Protein AF-C6FX49-F1 (afdb_monomer)

Solvent-accessible surface area (backbone atoms only — not comparable to full-atom values): 5029 Å² total; per-residue (Å²): 136,84,83,79,83,81,75,82,83,66,97,80,62,65,72,61,48,48,53,51,51,22,64,74,65,75,41,90,59,43,78,48,75,52,53,74,65,55,44,49,51,53,52,52,51,50,48,69,76,38,75,90,60,90,72,73,54,90,88,76,43,60,49,22,56,52,46,45,48,52,53,51,52,58,56,61,71,72,107

Nearest PDB structures (foldseek):
  1faf-assembly1_A  TM=3.493E-01  e=4.733E+00  Alphapolyomavirus muris

pLDDT: mean 81.31, std 17.52, range [42.69, 97.19]

Structure (mmCIF, N/CA/C/O backbone):
data_AF-C6FX49-F1
#
_entry.id   AF-C6FX49-F1
#
loop_
_atom_site.group_PDB
_atom_site.id
_atom_site.type_symbol
_atom_site.label_atom_id
_atom_site.label_alt_id
_atom_site.label_comp_id
_atom_site.label_asym_id
_atom_site.label_entity_id
_atom_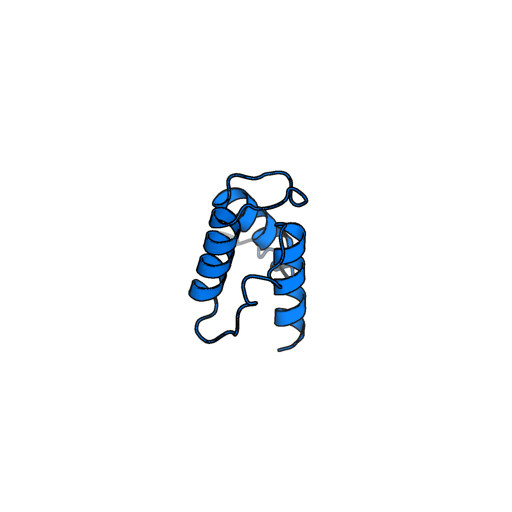site.label_seq_id
_atom_site.pdbx_PDB_ins_code
_atom_site.Cartn_x
_atom_site.Cartn_y
_atom_site.Cartn_z
_atom_site.occupancy
_atom_site.B_iso_or_equiv
_atom_site.auth_seq_id
_atom_site.auth_comp_id
_atom_site.auth_asym_id
_atom_site.auth_atom_id
_atom_site.pdbx_PDB_model_num
ATOM 1 N N . MET A 1 1 ? -13.055 7.384 42.118 1.00 42.84 1 MET A N 1
ATOM 2 C CA . MET A 1 1 ? -11.732 6.868 41.707 1.00 42.84 1 MET A CA 1
ATOM 3 C C . MET A 1 1 ? -11.963 5.796 40.657 1.00 42.84 1 MET A C 1
ATOM 5 O O . MET A 1 1 ? -12.583 4.784 40.950 1.00 42.84 1 MET A O 1
ATOM 9 N N . THR A 1 2 ? -11.611 6.103 39.413 1.00 43.03 2 THR A N 1
ATOM 10 C CA . THR A 1 2 ? -11.985 5.362 38.201 1.00 43.03 2 THR A CA 1
ATOM 11 C C . THR A 1 2 ? -11.155 4.085 38.071 1.00 43.03 2 THR A C 1
ATOM 13 O O . THR A 1 2 ? -9.930 4.151 38.036 1.00 43.03 2 THR A O 1
ATOM 16 N N . SER A 1 3 ? -11.809 2.924 38.008 1.00 43.56 3 SER A N 1
ATOM 17 C CA . SER A 1 3 ? -11.154 1.648 37.695 1.00 43.56 3 SER A CA 1
ATOM 18 C C . SER A 1 3 ? -10.893 1.580 36.192 1.00 43.56 3 SER A C 1
ATOM 20 O O . SER A 1 3 ? -11.838 1.488 35.408 1.00 43.56 3 SER A O 1
ATOM 22 N N . GLN A 1 4 ? -9.628 1.657 35.782 1.00 42.69 4 GLN A N 1
ATOM 23 C CA . GLN A 1 4 ? -9.244 1.443 34.390 1.00 42.69 4 GLN A CA 1
ATOM 24 C C . GLN A 1 4 ? -9.139 -0.061 34.127 1.00 42.69 4 GLN A C 1
ATOM 26 O O . GLN A 1 4 ? -8.336 -0.756 34.747 1.00 42.69 4 GLN A O 1
ATOM 31 N N . ARG A 1 5 ? -9.984 -0.561 33.219 1.00 50.84 5 ARG A N 1
ATOM 32 C CA . ARG A 1 5 ? -9.835 -1.884 32.609 1.00 50.84 5 ARG A CA 1
ATOM 33 C C . ARG A 1 5 ? -8.620 -1.835 31.690 1.00 50.84 5 ARG A C 1
ATOM 35 O O . ARG A 1 5 ? -8.667 -1.187 30.651 1.00 50.84 5 ARG A O 1
ATOM 42 N N . THR A 1 6 ? -7.550 -2.513 32.074 1.00 53.59 6 THR A N 1
ATOM 43 C CA . THR A 1 6 ? -6.415 -2.783 31.194 1.00 53.59 6 THR A CA 1
ATOM 44 C C . THR A 1 6 ? -6.852 -3.845 30.187 1.00 53.59 6 THR A C 1
ATOM 46 O O . THR A 1 6 ? -7.016 -5.009 30.550 1.00 53.59 6 THR A O 1
ATOM 49 N N . THR A 1 7 ? -7.118 -3.456 28.942 1.00 57.62 7 THR A N 1
ATOM 50 C CA . THR A 1 7 ? -7.289 -4.413 27.843 1.00 57.62 7 THR A CA 1
ATOM 51 C C . THR A 1 7 ? -5.928 -5.007 27.457 1.00 57.62 7 THR A C 1
ATOM 53 O O . THR A 1 7 ? -4.916 -4.303 27.530 1.00 57.62 7 THR A O 1
ATOM 56 N N . PRO A 1 8 ? -5.862 -6.294 27.070 1.00 49.16 8 PRO A N 1
ATOM 57 C CA . PRO A 1 8 ? -4.627 -6.890 26.585 1.00 49.16 8 PRO A CA 1
ATOM 58 C C . PRO A 1 8 ? -4.285 -6.289 25.220 1.00 49.16 8 PRO A C 1
ATOM 60 O O . PRO A 1 8 ? -5.127 -6.260 24.327 1.00 49.16 8 PRO A O 1
ATOM 63 N N . ARG A 1 9 ? -3.048 -5.808 25.077 1.00 46.28 9 ARG A N 1
ATOM 64 C CA . ARG A 1 9 ? -2.440 -5.432 23.798 1.00 46.28 9 ARG A CA 1
ATOM 65 C C . ARG A 1 9 ? -2.207 -6.718 23.003 1.00 46.28 9 ARG A C 1
ATOM 67 O O . ARG A 1 9 ? -1.312 -7.493 23.346 1.00 46.28 9 ARG A O 1
ATOM 74 N N . THR A 1 10 ? -3.038 -6.957 21.998 1.00 51.94 10 THR A N 1
ATOM 75 C CA . THR A 1 10 ? -2.772 -7.943 20.944 1.00 51.94 10 THR A CA 1
ATOM 76 C C . THR A 1 10 ? -1.593 -7.403 20.109 1.00 51.94 10 THR A C 1
ATOM 78 O O . THR A 1 10 ? -1.316 -6.204 20.178 1.00 51.94 10 THR A O 1
ATOM 81 N N . PRO A 1 11 ? -0.798 -8.219 19.393 1.00 50.47 11 PRO A N 1
ATOM 82 C CA . PRO A 1 11 ? 0.227 -7.699 18.487 1.00 50.47 11 PRO A CA 1
ATOM 83 C C . PRO A 1 11 ? -0.473 -7.049 17.279 1.00 50.47 11 PRO A C 1
ATO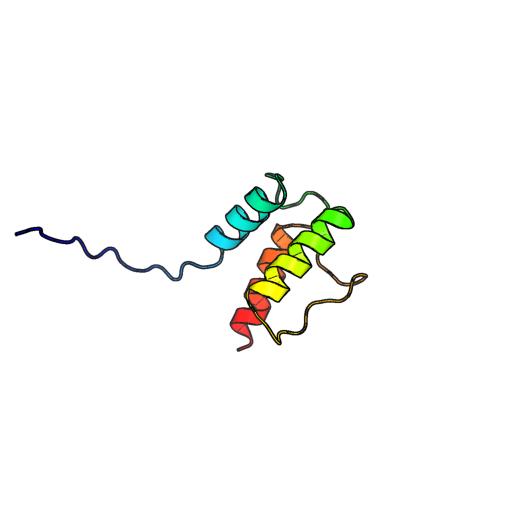M 85 O O . PRO A 1 11 ? -0.654 -7.667 16.234 1.00 50.47 11 PRO A O 1
ATOM 88 N N . ASP A 1 12 ? -0.964 -5.831 17.488 1.00 48.91 12 ASP A N 1
ATOM 89 C CA . ASP A 1 12 ? -1.768 -5.039 16.562 1.00 48.91 12 ASP A CA 1
ATOM 90 C C . ASP A 1 12 ? -0.831 -4.371 15.544 1.00 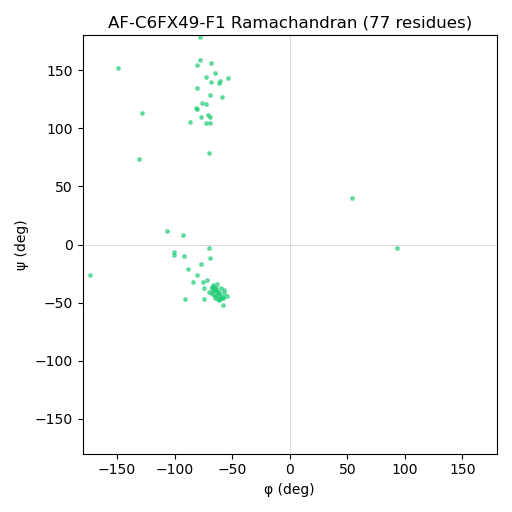48.91 12 ASP A C 1
ATOM 92 O O . ASP A 1 12 ? 0.051 -3.595 15.914 1.00 48.91 12 ASP A O 1
ATOM 96 N N . GLY A 1 13 ? -0.958 -4.712 14.263 1.00 53.62 13 GLY A N 1
ATOM 97 C CA . GLY A 1 13 ? -0.133 -4.088 13.221 1.00 53.62 13 GLY A CA 1
ATOM 98 C C . GLY A 1 13 ? -0.505 -4.459 11.788 1.00 53.62 13 GLY A C 1
ATOM 99 O O . GLY A 1 13 ? -0.283 -3.667 10.880 1.00 53.62 13 GLY A O 1
ATOM 100 N N . VAL A 1 14 ? -1.109 -5.632 11.568 1.00 54.59 14 VAL A N 1
ATOM 101 C CA . VAL A 1 14 ? -1.510 -6.099 10.226 1.00 54.59 14 VAL A CA 1
ATOM 102 C C . VAL A 1 14 ? -2.943 -5.693 9.829 1.00 54.59 14 VAL A C 1
ATOM 104 O O . VAL A 1 14 ? -3.098 -5.188 8.717 1.00 54.59 14 VAL A O 1
ATOM 107 N N . PRO A 1 15 ? -3.989 -5.850 10.674 1.00 61.94 15 PRO A N 1
ATOM 108 C CA . PRO A 1 15 ? -5.337 -5.407 10.302 1.00 61.94 15 PRO A CA 1
ATOM 109 C C . PRO A 1 15 ? -5.447 -3.877 10.197 1.00 61.94 15 PRO A C 1
ATOM 111 O O . PRO A 1 15 ? -6.067 -3.388 9.257 1.00 61.94 15 PRO A O 1
ATOM 114 N N . ASP A 1 16 ? -4.756 -3.129 11.066 1.00 83.38 16 ASP A N 1
ATOM 115 C CA . ASP A 1 16 ? -4.756 -1.658 11.035 1.00 83.38 16 ASP A CA 1
ATOM 116 C C . ASP A 1 16 ? -4.148 -1.099 9.741 1.00 83.38 16 ASP A C 1
ATOM 118 O O . ASP A 1 16 ? -4.679 -0.161 9.152 1.00 83.38 16 ASP A O 1
ATOM 122 N N . LEU A 1 17 ? -3.056 -1.696 9.248 1.00 89.19 17 LEU A N 1
ATOM 123 C CA . LEU A 1 17 ? -2.384 -1.211 8.042 1.00 89.19 17 LEU A CA 1
ATOM 124 C C . LEU A 1 17 ? -3.247 -1.392 6.788 1.00 89.19 17 LEU A C 1
ATOM 126 O O . LEU A 1 17 ? -3.225 -0.543 5.897 1.00 89.19 17 LEU A O 1
ATOM 130 N N . GLN A 1 18 ? -3.993 -2.496 6.698 1.00 93.31 18 GLN A N 1
ATOM 131 C CA . GLN A 1 18 ? -4.893 -2.714 5.570 1.00 93.31 18 GLN A CA 1
ATOM 132 C C . GLN A 1 18 ? -6.013 -1.670 5.555 1.00 93.31 18 GLN A C 1
ATOM 134 O O . GLN A 1 18 ? -6.275 -1.091 4.502 1.00 93.31 18 GLN A O 1
ATOM 139 N N . GLU A 1 19 ? -6.643 -1.414 6.704 1.00 92.31 19 GLU A N 1
ATOM 140 C CA . GLU A 1 19 ? -7.699 -0.402 6.835 1.00 92.31 19 GLU A CA 1
ATOM 141 C C . GLU A 1 19 ? -7.171 1.014 6.565 1.00 92.31 19 GLU A C 1
ATOM 143 O O . GLU A 1 19 ? -7.827 1.800 5.881 1.00 92.31 19 GLU A O 1
ATOM 148 N N . GLU A 1 20 ? -5.959 1.334 7.024 1.00 93.31 20 GLU A N 1
ATOM 149 C CA . GLU A 1 20 ? -5.329 2.633 6.782 1.00 93.31 20 GLU A CA 1
ATOM 150 C C . GLU A 1 20 ? -5.033 2.860 5.293 1.00 93.31 20 GLU A C 1
ATOM 152 O O . GLU A 1 20 ? -5.342 3.925 4.753 1.00 93.31 20 GLU A O 1
ATOM 157 N N . LEU A 1 21 ? -4.493 1.852 4.598 1.00 94.69 21 LEU A N 1
ATO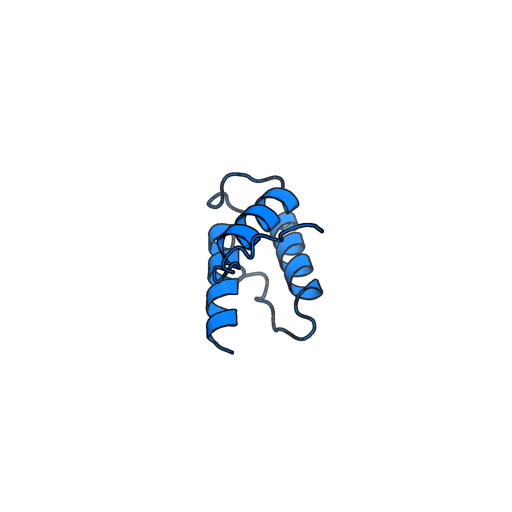M 158 C CA . LEU A 1 21 ? -4.259 1.931 3.155 1.00 94.69 21 LEU A CA 1
ATOM 159 C C . LEU A 1 21 ? -5.572 1.986 2.361 1.00 94.69 21 LEU A C 1
ATOM 161 O O . LEU A 1 21 ? -5.664 2.773 1.420 1.00 94.69 21 LEU A O 1
ATOM 165 N N . ALA A 1 22 ? -6.586 1.208 2.748 1.00 94.94 22 ALA A N 1
ATOM 166 C CA . ALA A 1 22 ? -7.913 1.255 2.133 1.00 94.94 22 ALA A CA 1
ATOM 167 C C . ALA A 1 22 ? -8.545 2.649 2.270 1.00 94.94 22 ALA A C 1
ATOM 169 O O . ALA A 1 22 ? -9.005 3.230 1.286 1.00 94.94 22 ALA A O 1
ATOM 170 N N . GLY A 1 23 ? -8.474 3.244 3.465 1.00 94.56 23 GLY A N 1
ATOM 171 C CA . GLY A 1 23 ? -8.962 4.599 3.719 1.00 94.56 23 GLY A CA 1
ATOM 172 C C . GLY A 1 23 ? -8.180 5.679 2.966 1.00 94.56 23 GLY A C 1
ATOM 173 O O . GLY A 1 23 ? -8.775 6.627 2.452 1.00 94.56 23 GLY A O 1
ATOM 174 N N . LEU A 1 24 ? -6.856 5.532 2.858 1.00 94.75 24 LEU A N 1
ATOM 175 C CA . LEU A 1 24 ? -5.996 6.463 2.121 1.00 94.75 24 LEU A CA 1
ATOM 176 C C . LEU A 1 24 ? -6.281 6.448 0.614 1.00 94.75 24 LEU A C 1
ATOM 178 O O . LEU A 1 24 ? -6.231 7.497 -0.030 1.00 94.75 24 LEU A O 1
ATOM 182 N N . LEU A 1 25 ? -6.556 5.268 0.061 1.00 95.50 25 LEU A N 1
ATOM 183 C CA . LEU A 1 25 ? -6.783 5.063 -1.369 1.00 95.50 25 LEU A CA 1
ATOM 184 C C . LEU A 1 25 ? -8.256 5.163 -1.772 1.00 95.50 25 LEU A C 1
ATOM 186 O O . LEU A 1 25 ? -8.542 5.213 -2.963 1.00 95.50 25 LEU A O 1
ATOM 190 N N . GLN A 1 26 ? -9.173 5.222 -0.799 1.00 93.69 26 GLN A N 1
ATOM 191 C CA . GLN A 1 26 ? -10.616 5.090 -1.027 1.00 93.69 26 GLN A CA 1
ATOM 192 C C . GLN A 1 26 ? -10.954 3.804 -1.798 1.00 93.69 26 GLN A C 1
ATOM 194 O O . GLN A 1 26 ? -11.796 3.804 -2.694 1.00 93.69 26 GLN A O 1
ATOM 199 N N . GLU A 1 27 ? -10.259 2.718 -1.457 1.00 94.19 27 GLU A N 1
ATOM 200 C CA . GLU A 1 27 ? -10.370 1.420 -2.114 1.00 94.19 27 GLU A CA 1
ATOM 201 C C . GLU A 1 27 ? -10.607 0.325 -1.072 1.00 94.19 27 GLU A C 1
ATOM 203 O O . GLU A 1 27 ? -9.726 0.020 -0.269 1.00 94.19 27 GLU A O 1
ATOM 208 N N . ASP A 1 28 ? -11.798 -0.269 -1.113 1.00 91.81 28 ASP A N 1
ATOM 209 C CA . ASP A 1 28 ? -12.236 -1.302 -0.172 1.00 91.81 28 ASP A CA 1
ATOM 210 C C . ASP A 1 28 ? -11.856 -2.724 -0.622 1.00 91.81 28 ASP A C 1
ATOM 212 O O . ASP A 1 28 ? -11.814 -3.634 0.209 1.00 91.81 28 ASP A O 1
ATOM 216 N N . ASP A 1 29 ? -11.587 -2.952 -1.917 1.00 94.62 29 ASP A N 1
ATOM 217 C CA . ASP A 1 29 ? -11.115 -4.239 -2.431 1.00 94.62 29 ASP A CA 1
ATOM 218 C C . ASP A 1 29 ? -9.582 -4.320 -2.335 1.00 94.62 29 ASP A C 1
ATOM 220 O O . ASP A 1 29 ? -8.858 -3.764 -3.172 1.00 94.62 29 ASP A O 1
ATOM 224 N N . PRO A 1 30 ? -9.033 -5.095 -1.381 1.00 92.94 30 PRO A N 1
ATOM 225 C CA . PRO A 1 30 ? -7.595 -5.150 -1.176 1.00 92.94 30 PRO A CA 1
ATOM 226 C C . PRO A 1 30 ? -6.843 -5.836 -2.327 1.00 92.94 30 PRO A C 1
ATOM 228 O O . PRO A 1 30 ? -5.610 -5.760 -2.371 1.00 92.94 30 PRO A O 1
ATOM 231 N N . ARG A 1 31 ? -7.555 -6.501 -3.251 1.00 96.31 31 ARG A N 1
ATOM 232 C CA . ARG A 1 31 ? -7.004 -7.211 -4.419 1.00 96.31 31 ARG A CA 1
ATOM 233 C C . ARG A 1 31 ? -7.114 -6.415 -5.711 1.00 96.31 31 ARG A C 1
ATOM 235 O O . ARG A 1 31 ? -6.525 -6.821 -6.721 1.00 96.31 31 ARG A O 1
ATOM 242 N N . ARG A 1 32 ? -7.837 -5.293 -5.700 1.00 96.56 32 ARG A N 1
ATOM 243 C CA . ARG A 1 32 ? -7.935 -4.396 -6.850 1.00 96.56 32 ARG A CA 1
ATOM 244 C C . ARG A 1 32 ? -6.547 -3.866 -7.193 1.00 96.56 32 ARG A C 1
ATOM 246 O O . ARG A 1 32 ? -5.733 -3.539 -6.327 1.00 96.56 32 ARG A O 1
ATOM 253 N N . ARG A 1 33 ? -6.260 -3.801 -8.496 1.00 96.38 33 ARG A N 1
ATOM 254 C CA . ARG A 1 33 ? -4.988 -3.262 -8.981 1.00 96.38 33 ARG A CA 1
ATOM 255 C C . ARG A 1 33 ? -4.944 -1.751 -8.815 1.00 96.38 33 ARG A C 1
ATOM 257 O O . ARG A 1 33 ? -5.752 -1.055 -9.428 1.00 96.38 33 ARG A O 1
ATOM 264 N N . LEU A 1 34 ? -3.954 -1.289 -8.067 1.00 95.38 34 LEU A N 1
ATOM 265 C CA . LEU A 1 34 ? -3.638 0.116 -7.903 1.00 95.38 34 LEU A CA 1
ATOM 266 C C . LEU A 1 34 ? -3.092 0.697 -9.207 1.00 95.38 34 LEU A C 1
ATOM 268 O O . LEU A 1 34 ? -2.306 0.056 -9.917 1.00 95.38 34 LEU A O 1
ATOM 272 N N . ASP A 1 35 ? -3.504 1.917 -9.515 1.00 94.06 35 ASP A N 1
ATOM 273 C CA . ASP A 1 35 ? -2.931 2.713 -10.584 1.00 94.06 35 ASP A CA 1
ATOM 274 C C . ASP A 1 35 ? -1.590 3.345 -10.168 1.00 94.06 35 ASP A C 1
ATOM 276 O O . ASP A 1 35 ? -1.069 3.153 -9.062 1.00 94.06 35 ASP A O 1
ATOM 280 N N . SER A 1 36 ? -0.972 4.070 -11.100 1.00 91.94 36 SER A N 1
ATOM 281 C CA . SER A 1 36 ? 0.331 4.693 -10.871 1.00 91.94 36 SER A CA 1
ATOM 282 C C . SER A 1 36 ? 0.306 5.753 -9.766 1.00 91.94 36 SER A C 1
ATOM 284 O O . SER A 1 36 ? 1.295 5.878 -9.046 1.00 91.94 36 SER A O 1
ATOM 286 N N . LEU A 1 37 ? -0.788 6.502 -9.611 1.00 93.94 37 LEU A N 1
ATOM 287 C CA . LEU A 1 37 ? -0.913 7.522 -8.573 1.00 93.94 37 LEU A CA 1
ATOM 288 C C . LEU A 1 37 ? -1.132 6.872 -7.207 1.00 93.94 37 LEU A C 1
ATOM 290 O O . LEU A 1 37 ? -0.427 7.208 -6.260 1.00 93.94 37 LEU A O 1
ATOM 294 N N . GLU A 1 38 ? -2.041 5.907 -7.118 1.00 95.31 38 GLU A N 1
ATOM 295 C CA . GLU A 1 38 ? -2.306 5.136 -5.899 1.00 95.31 38 GLU A CA 1
ATOM 296 C C . GLU A 1 38 ? -1.027 4.442 -5.405 1.00 95.31 38 GLU A C 1
ATOM 298 O O . GLU A 1 38 ? -0.684 4.509 -4.226 1.00 95.31 38 GLU A O 1
ATOM 303 N N . THR A 1 39 ? -0.232 3.878 -6.319 1.00 93.75 39 THR A N 1
ATOM 304 C CA . THR A 1 39 ? 1.076 3.287 -5.989 1.00 93.75 39 THR A CA 1
ATOM 305 C C . THR A 1 39 ? 2.049 4.326 -5.410 1.00 93.75 39 THR A C 1
ATOM 307 O O . THR A 1 39 ? 2.734 4.054 -4.422 1.00 93.75 39 THR A O 1
ATOM 310 N N . VAL A 1 40 ? 2.106 5.535 -5.980 1.00 92.50 40 VAL A N 1
ATOM 311 C CA . VAL A 1 40 ? 2.936 6.640 -5.459 1.00 92.50 40 VAL A CA 1
ATOM 312 C C . VAL A 1 40 ? 2.448 7.116 -4.090 1.00 92.50 40 VAL A C 1
ATOM 314 O O . VAL A 1 40 ? 3.272 7.440 -3.230 1.00 92.50 40 VAL A O 1
ATOM 317 N N . VAL A 1 41 ? 1.136 7.134 -3.854 1.00 94.56 41 VAL A N 1
ATOM 318 C CA . VAL A 1 41 ? 0.548 7.476 -2.552 1.00 94.56 41 VAL A CA 1
ATOM 319 C C . VAL A 1 41 ? 0.995 6.475 -1.489 1.00 94.56 41 VAL A C 1
ATOM 321 O O . VAL A 1 41 ? 1.485 6.892 -0.438 1.00 94.56 41 VAL A O 1
ATOM 324 N N . VAL A 1 42 ? 0.934 5.173 -1.782 1.00 94.25 42 VAL A N 1
ATOM 325 C CA . VAL A 1 42 ? 1.397 4.126 -0.856 1.00 94.25 42 VAL A CA 1
ATOM 326 C C . VAL A 1 42 ? 2.904 4.222 -0.592 1.00 94.25 42 VAL A C 1
ATOM 328 O O . VAL A 1 42 ? 3.343 4.162 0.557 1.00 94.25 42 VAL A O 1
ATOM 331 N N . LEU A 1 43 ? 3.715 4.444 -1.631 1.00 92.75 43 LEU A N 1
ATOM 332 C CA . LEU A 1 43 ? 5.155 4.678 -1.473 1.00 92.75 43 LEU A CA 1
ATOM 333 C C . LEU A 1 43 ? 5.438 5.888 -0.573 1.00 92.75 43 LEU A C 1
ATOM 335 O O . LEU A 1 43 ? 6.270 5.816 0.331 1.00 92.75 43 LEU A O 1
ATOM 339 N N . SER A 1 44 ? 4.723 6.990 -0.788 1.00 92.06 44 SER A N 1
ATOM 340 C CA . SER A 1 44 ? 4.874 8.216 0.002 1.00 92.06 44 SER A CA 1
ATOM 341 C C . SER A 1 44 ? 4.456 8.011 1.455 1.00 92.06 44 SER A C 1
ATOM 343 O O . SER A 1 44 ? 5.100 8.530 2.369 1.00 92.06 44 SER A O 1
ATOM 345 N N . TYR A 1 45 ? 3.396 7.238 1.680 1.00 92.62 45 TYR A N 1
ATOM 346 C CA . TYR A 1 45 ? 2.947 6.839 3.005 1.00 92.62 45 TYR A CA 1
ATOM 347 C C . TYR A 1 45 ? 4.052 6.084 3.760 1.00 92.62 45 TYR A C 1
ATOM 349 O O . TYR A 1 45 ? 4.464 6.516 4.840 1.00 92.62 45 TYR A O 1
ATOM 357 N N . PHE A 1 46 ? 4.633 5.045 3.154 1.00 90.25 46 PHE A N 1
ATOM 358 C CA . PHE A 1 46 ? 5.713 4.287 3.791 1.00 90.25 46 PHE A CA 1
ATOM 359 C C . PHE A 1 46 ? 7.003 5.100 3.964 1.00 90.25 46 PHE A C 1
ATOM 361 O O . PHE A 1 46 ? 7.676 4.955 4.986 1.00 90.25 46 PHE A O 1
ATOM 368 N N . ALA A 1 47 ? 7.334 5.994 3.025 1.00 89.75 47 ALA A N 1
ATOM 369 C CA . ALA A 1 47 ? 8.485 6.896 3.146 1.00 89.75 47 ALA A CA 1
ATOM 370 C C . ALA A 1 47 ? 8.381 7.801 4.384 1.00 89.75 47 ALA A C 1
ATOM 372 O O . ALA A 1 47 ? 9.382 8.076 5.046 1.00 89.75 47 ALA A O 1
ATOM 373 N N . ARG A 1 48 ? 7.163 8.262 4.700 1.00 88.31 48 ARG A N 1
ATOM 374 C CA . ARG A 1 48 ? 6.889 9.114 5.864 1.00 88.31 48 ARG A CA 1
ATOM 375 C C . ARG A 1 48 ? 6.913 8.339 7.175 1.00 88.31 48 ARG A C 1
ATOM 377 O O . ARG A 1 48 ? 7.367 8.889 8.173 1.00 88.31 48 ARG A O 1
ATOM 384 N N . GLN A 1 49 ? 6.426 7.100 7.184 1.00 85.00 49 GLN A N 1
ATOM 385 C CA . GLN A 1 49 ? 6.397 6.285 8.401 1.00 85.00 49 GLN A CA 1
ATOM 386 C C . GLN A 1 49 ? 7.767 5.719 8.787 1.00 85.00 49 GLN A C 1
ATOM 388 O O . GLN A 1 49 ? 8.055 5.576 9.972 1.00 85.00 49 GLN A O 1
ATOM 393 N N . ALA A 1 50 ? 8.622 5.413 7.809 1.00 80.25 50 ALA A N 1
ATOM 394 C CA . ALA A 1 50 ? 9.928 4.808 8.051 1.00 80.25 50 ALA A CA 1
ATOM 395 C C . ALA A 1 50 ? 11.039 5.558 7.293 1.00 80.25 50 ALA A C 1
ATOM 397 O O . ALA A 1 50 ? 11.562 5.049 6.293 1.00 80.25 50 ALA A O 1
ATOM 398 N N . PRO A 1 51 ? 11.418 6.770 7.749 1.00 76.75 51 PRO A N 1
ATOM 399 C CA . PRO A 1 51 ? 12.492 7.527 7.122 1.00 76.75 51 PRO A CA 1
ATOM 400 C C . PRO A 1 51 ? 13.796 6.717 7.143 1.00 76.75 51 PRO A C 1
ATOM 402 O O . PRO A 1 51 ? 14.227 6.232 8.186 1.00 76.75 51 PRO A O 1
ATOM 405 N N . GLY A 1 52 ? 14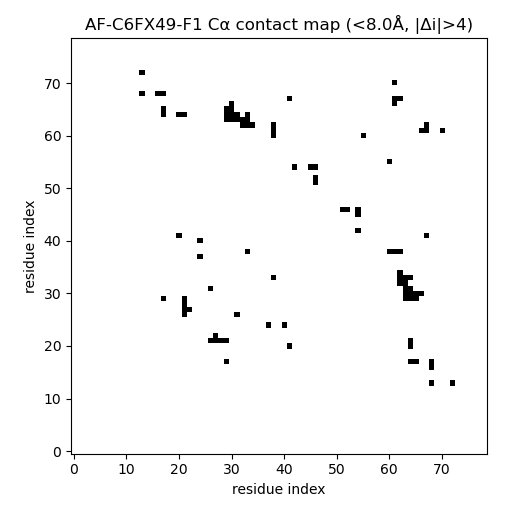.417 6.556 5.972 1.00 77.25 52 GLY A N 1
ATOM 406 C CA . GLY A 1 52 ? 15.643 5.768 5.797 1.00 77.25 52 GLY A CA 1
ATOM 407 C C . GLY A 1 52 ? 15.433 4.304 5.393 1.00 77.25 52 GLY A C 1
ATOM 408 O O . GLY A 1 52 ? 16.416 3.612 5.132 1.00 77.25 52 GLY A O 1
ATOM 4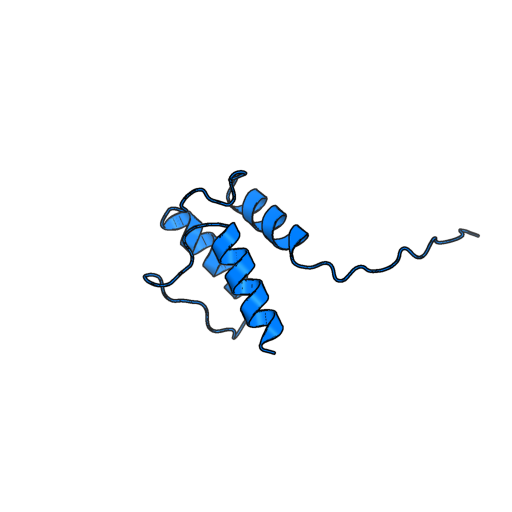09 N N . ARG A 1 53 ? 14.188 3.818 5.283 1.00 77.25 53 ARG A N 1
ATOM 410 C CA . ARG A 1 53 ? 13.902 2.472 4.760 1.00 77.25 53 ARG A CA 1
ATOM 411 C C . ARG A 1 53 ? 13.932 2.465 3.231 1.00 77.25 53 ARG A C 1
ATOM 413 O O . ARG A 1 53 ? 13.326 3.317 2.586 1.00 77.25 53 ARG A O 1
ATOM 420 N N . THR A 1 54 ? 14.584 1.465 2.638 1.00 85.19 54 THR A N 1
ATOM 421 C CA . THR A 1 54 ? 14.580 1.272 1.181 1.00 85.19 54 THR A CA 1
ATOM 422 C C . THR A 1 54 ? 13.207 0.796 0.715 1.00 85.19 54 THR A C 1
ATOM 424 O O . THR A 1 54 ? 12.801 -0.330 1.008 1.00 85.19 54 THR A O 1
ATOM 427 N N . LEU A 1 55 ? 12.483 1.636 -0.019 1.00 86.69 55 LEU A N 1
ATOM 428 C CA . LEU A 1 55 ? 11.216 1.274 -0.659 1.00 86.69 55 LEU A CA 1
ATOM 429 C C . LEU A 1 55 ? 11.456 0.512 -1.975 1.00 86.69 55 LEU A C 1
ATOM 431 O O . LEU A 1 55 ? 12.532 0.650 -2.556 1.00 86.69 55 LEU A O 1
ATOM 435 N N . PRO A 1 56 ? 10.508 -0.328 -2.432 1.00 85.88 56 PRO A N 1
ATOM 436 C CA . PRO A 1 56 ? 10.601 -0.967 -3.740 1.00 85.88 56 PRO A CA 1
ATOM 437 C C . PRO A 1 56 ? 10.534 0.076 -4.861 1.00 85.88 56 PRO A C 1
ATOM 439 O O . PRO A 1 56 ? 9.846 1.091 -4.742 1.00 85.88 56 PRO A O 1
ATOM 442 N N . GLU A 1 57 ? 11.234 -0.195 -5.959 1.00 84.06 57 GLU A N 1
ATOM 443 C CA . GLU A 1 57 ? 11.170 0.625 -7.167 1.00 84.06 57 GLU A CA 1
ATOM 444 C C . GLU A 1 57 ? 9.898 0.324 -7.976 1.00 84.06 57 GLU A C 1
ATOM 446 O O . GLU A 1 57 ? 9.285 -0.737 -7.852 1.00 84.06 57 GLU A O 1
ATOM 451 N N . LEU A 1 58 ? 9.488 1.264 -8.832 1.00 73.88 58 LEU A N 1
ATOM 452 C CA . LEU A 1 58 ? 8.186 1.239 -9.506 1.00 73.88 58 LEU A CA 1
ATOM 453 C C . LEU A 1 58 ? 7.945 0.172 -10.604 1.00 73.88 58 LEU A C 1
ATOM 455 O O . LEU A 1 58 ? 6.794 0.096 -11.039 1.00 73.88 58 LEU A O 1
ATOM 459 N N . PRO A 1 59 ? 8.873 -0.709 -11.041 1.00 78.38 59 PRO A N 1
ATOM 460 C CA . PRO A 1 59 ? 8.427 -1.934 -11.711 1.00 78.38 59 PRO A CA 1
ATOM 461 C C . PRO A 1 59 ? 8.067 -3.057 -10.723 1.00 78.38 59 PRO A C 1
ATOM 463 O O . PRO A 1 59 ? 7.137 -3.818 -11.005 1.00 78.38 59 PRO A O 1
ATOM 466 N N . ASP A 1 60 ? 8.741 -3.119 -9.571 1.00 84.88 60 ASP A N 1
ATOM 467 C CA . ASP A 1 60 ? 8.685 -4.240 -8.618 1.00 84.88 60 ASP A CA 1
ATOM 468 C C . ASP A 1 60 ? 7.764 -3.982 -7.415 1.00 84.88 60 ASP A C 1
ATOM 470 O O . ASP A 1 60 ? 7.533 -4.866 -6.587 1.00 84.88 60 ASP A O 1
ATOM 474 N N . ALA A 1 61 ? 7.232 -2.766 -7.297 1.00 89.50 61 ALA A N 1
ATOM 475 C CA . ALA A 1 61 ? 6.299 -2.396 -6.247 1.00 89.50 61 ALA A CA 1
ATOM 476 C C . ALA A 1 61 ? 5.013 -3.255 -6.293 1.00 89.50 61 ALA A C 1
ATOM 478 O O . ALA A 1 61 ? 4.481 -3.526 -7.380 1.00 89.50 61 ALA A O 1
ATOM 479 N N . PRO A 1 62 ? 4.469 -3.658 -5.126 1.00 95.06 62 PRO A N 1
ATOM 480 C CA . PRO A 1 62 ? 3.169 -4.306 -5.059 1.00 95.06 62 PRO A CA 1
ATOM 481 C C . PRO A 1 62 ? 2.085 -3.475 -5.748 1.00 95.06 62 PRO A C 1
ATOM 483 O O . PRO A 1 62 ? 2.068 -2.247 -5.685 1.00 95.06 62 PRO A O 1
ATOM 486 N N . ARG A 1 63 ? 1.151 -4.160 -6.408 1.00 95.00 63 ARG A N 1
ATOM 487 C CA . ARG A 1 63 ? 0.096 -3.517 -7.207 1.00 95.00 63 ARG A CA 1
ATOM 488 C C . ARG A 1 63 ? -1.276 -3.572 -6.552 1.00 95.00 63 ARG A C 1
ATOM 490 O O . ARG A 1 63 ? -2.262 -3.331 -7.223 1.00 95.00 63 ARG A O 1
ATOM 497 N N . THR A 1 64 ? -1.351 -3.954 -5.286 1.00 97.19 64 THR A N 1
ATOM 498 C CA . THR A 1 64 ? -2.596 -4.213 -4.545 1.00 97.19 64 THR A CA 1
ATOM 499 C C . THR A 1 64 ? -2.361 -3.862 -3.084 1.00 97.19 64 THR A C 1
ATOM 501 O O . THR A 1 64 ? 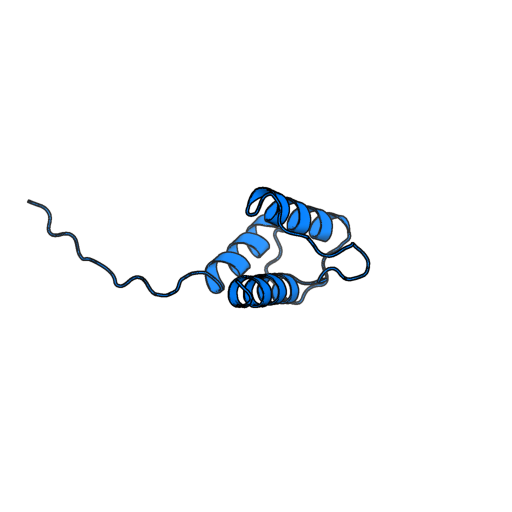-1.230 -4.038 -2.618 1.00 97.19 64 THR A O 1
ATOM 504 N N . ILE A 1 65 ? -3.396 -3.461 -2.347 1.00 95.88 65 ILE A N 1
ATOM 505 C CA . ILE A 1 65 ? -3.290 -3.204 -0.901 1.00 95.88 65 ILE A CA 1
ATOM 506 C C . ILE A 1 65 ? -2.809 -4.462 -0.163 1.00 95.88 65 ILE A C 1
ATOM 508 O O . ILE A 1 65 ? -1.851 -4.377 0.599 1.00 95.88 65 ILE A O 1
ATOM 512 N N . GLU A 1 66 ? -3.375 -5.640 -0.460 1.00 95.12 66 GLU A N 1
ATOM 513 C CA . GLU A 1 66 ? -2.962 -6.930 0.133 1.00 95.12 66 GLU A CA 1
ATOM 514 C C . GLU A 1 66 ? -1.456 -7.183 -0.064 1.00 95.12 66 GLU A C 1
ATOM 516 O O . GLU A 1 66 ? -0.730 -7.540 0.866 1.00 95.12 66 GLU A O 1
ATOM 521 N N . GLY A 1 67 ? -0.956 -6.925 -1.274 1.00 95.44 67 GLY A N 1
ATOM 522 C CA . GLY A 1 67 ? 0.468 -7.019 -1.601 1.00 95.44 67 GLY A CA 1
ATOM 523 C C . GLY A 1 67 ? 1.349 -6.024 -0.835 1.00 95.44 67 GLY A C 1
ATOM 524 O O . GLY A 1 67 ? 2.452 -6.382 -0.425 1.00 95.44 67 GLY A O 1
ATOM 525 N N . TRP A 1 68 ? 0.877 -4.798 -0.604 1.00 94.69 68 TRP A N 1
ATOM 526 C CA . TRP A 1 68 ? 1.598 -3.800 0.194 1.00 94.69 68 TRP A CA 1
ATOM 527 C C . TRP A 1 68 ? 1.641 -4.148 1.679 1.00 94.69 68 TRP A C 1
ATOM 529 O O . TRP A 1 68 ? 2.698 -4.027 2.297 1.00 94.69 68 TRP A O 1
ATOM 539 N N . VAL A 1 69 ? 0.532 -4.639 2.234 1.00 93.31 69 VAL A N 1
ATOM 540 C CA . VAL A 1 69 ? 0.466 -5.149 3.612 1.00 93.31 69 VAL A CA 1
ATOM 541 C C . VAL A 1 69 ? 1.432 -6.322 3.779 1.00 93.31 69 VAL A C 1
ATOM 543 O O . VAL A 1 69 ? 2.255 -6.325 4.691 1.00 93.31 69 VAL A O 1
ATOM 546 N N . THR A 1 70 ? 1.414 -7.266 2.836 1.00 92.56 70 THR A N 1
ATOM 547 C CA . THR A 1 70 ? 2.319 -8.426 2.824 1.00 92.56 70 THR A CA 1
ATOM 548 C C . THR A 1 70 ? 3.789 -8.003 2.755 1.00 92.56 70 THR A C 1
ATOM 550 O O . THR A 1 70 ? 4.632 -8.520 3.487 1.00 92.56 70 THR A O 1
ATOM 553 N N . TRP A 1 71 ? 4.118 -7.039 1.894 1.00 91.50 71 TRP A N 1
ATOM 554 C CA . TRP A 1 71 ? 5.469 -6.486 1.794 1.00 91.50 71 TRP A CA 1
ATOM 555 C C . TRP A 1 71 ? 5.920 -5.824 3.105 1.00 91.50 71 TRP A C 1
ATOM 557 O O . TRP A 1 71 ? 7.072 -5.987 3.519 1.00 91.50 71 TRP A O 1
ATOM 567 N N . ALA A 1 72 ? 5.023 -5.091 3.768 1.00 89.00 72 ALA A N 1
ATOM 568 C CA . ALA A 1 72 ? 5.328 -4.401 5.015 1.00 89.00 72 ALA A CA 1
ATOM 569 C C . ALA A 1 72 ? 5.577 -5.398 6.155 1.00 89.00 72 ALA A C 1
ATOM 571 O O . ALA A 1 72 ? 6.549 -5.240 6.899 1.00 89.00 72 ALA A O 1
ATOM 572 N N . ASP A 1 73 ? 4.756 -6.444 6.247 1.00 88.62 73 ASP A N 1
ATOM 573 C CA . ASP A 1 73 ? 4.875 -7.518 7.238 1.00 88.62 73 ASP A CA 1
ATOM 574 C C . ASP A 1 73 ? 6.205 -8.283 7.112 1.00 88.62 73 ASP A C 1
ATOM 576 O O . ASP A 1 73 ? 6.963 -8.407 8.081 1.00 88.62 73 ASP A O 1
ATOM 580 N N . GLN A 1 74 ? 6.571 -8.678 5.885 1.00 86.00 74 GLN A N 1
ATOM 581 C CA . GLN A 1 74 ? 7.839 -9.367 5.608 1.00 86.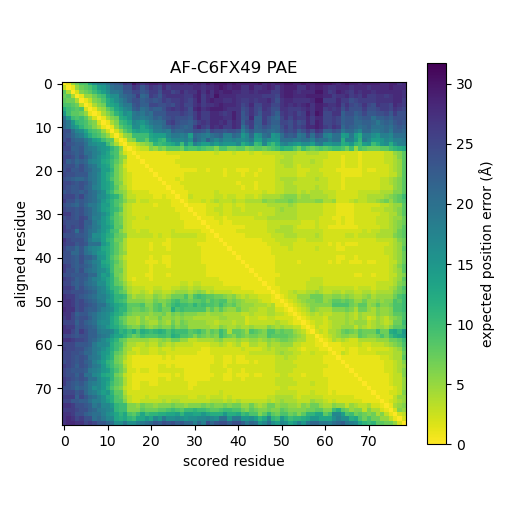00 74 GLN A CA 1
ATOM 582 C C . GLN A 1 74 ? 9.055 -8.555 6.057 1.00 86.00 74 GLN A C 1
ATOM 584 O O . GLN A 1 74 ? 10.028 -9.104 6.572 1.00 86.00 74 GLN A O 1
ATOM 589 N N . ARG A 1 75 ? 9.020 -7.232 5.874 1.00 80.81 75 ARG A N 1
ATOM 590 C CA . ARG A 1 75 ? 10.148 -6.371 6.244 1.00 80.81 75 ARG A CA 1
ATOM 591 C C . ARG A 1 75 ? 10.191 -6.033 7.722 1.00 80.81 75 ARG A C 1
ATOM 593 O O . ARG A 1 75 ? 11.271 -5.730 8.224 1.00 80.81 75 ARG A O 1
ATOM 600 N N . SER A 1 76 ? 9.053 -6.037 8.402 1.00 73.19 76 SER A N 1
ATOM 601 C CA . SER A 1 76 ? 8.993 -5.885 9.859 1.00 73.19 76 SER A CA 1
ATOM 602 C C . SER A 1 76 ? 9.493 -7.144 10.568 1.00 73.19 76 SER A C 1
ATOM 604 O O . SER A 1 76 ? 10.121 -7.039 11.612 1.00 73.19 76 SER A O 1
ATOM 606 N N . SER A 1 77 ? 9.310 -8.314 9.950 1.00 65.88 77 SER A N 1
ATOM 607 C CA . SER A 1 77 ? 9.838 -9.600 10.430 1.00 65.88 77 SER A CA 1
ATOM 608 C C . SER A 1 77 ? 11.337 -9.804 10.164 1.00 65.88 77 SER A C 1
ATOM 610 O O . SER A 1 77 ? 11.951 -10.695 10.742 1.00 65.88 77 SER A O 1
ATOM 612 N N . ALA A 1 78 ? 11.930 -9.009 9.270 1.00 57.97 78 ALA A N 1
ATOM 613 C CA . ALA A 1 78 ? 13.345 -9.085 8.903 1.00 57.97 78 ALA A CA 1
ATOM 614 C C . ALA A 1 78 ? 14.252 -8.142 9.725 1.00 57.97 78 ALA A C 1
ATOM 616 O O . ALA A 1 78 ? 15.415 -7.963 9.361 1.00 57.97 78 ALA A O 1
ATOM 617 N N . SER A 1 79 ? 13.716 -7.500 10.772 1.00 46.03 79 SER A N 1
ATOM 618 C CA . SER A 1 79 ? 14.435 -6.573 11.667 1.00 46.03 79 SER A CA 1
ATOM 619 C C . SER A 1 79 ? 14.746 -7.201 13.020 1.00 46.03 79 SER A C 1
ATOM 621 O O . SER A 1 79 ? 13.920 -8.009 13.494 1.00 46.03 79 SER A O 1
#

Sequence (79 aa):
MTSQRTTPRTPDGVPDLQEELAGLLQEDDPRRRLDSLETVV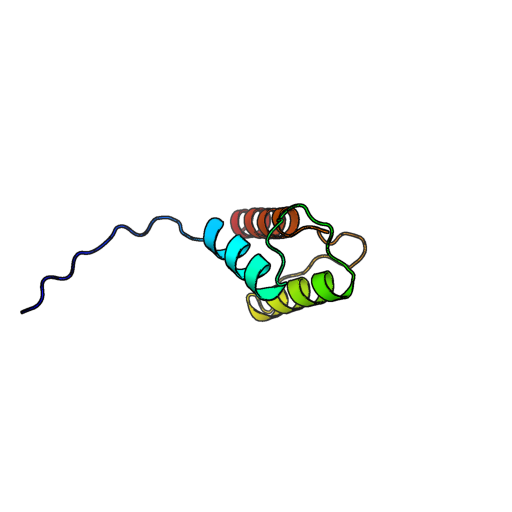VLSYFARQAPGRTLPELPDAPRTIEGWVTWADQRSSAS

Organism: Streptomyces actuosus (NCBI:txid1885)

Radius of gyration: 15.22 Å; Cα contacts (8 Å, |Δi|>4): 48; chains: 1; bounding box: 28×19×53 Å

Secondary structure (DSSP, 8-state):
------------SHHHHHHHHHHHHT---TTSPP-HHHHHHHHHHHHHHSTT--PPPTTTS-SSHHHHHHHHHHHHTT-

Foldseek 3Di:
DDDDDDDDDDVPDLVVQLVVLCVQLVHPPQADFADPVSQVSLVVVVCVVDPPDDDDDVVPGDGGSVSSSVVVVVVVVVD

Mean predicted aligned error: 9.02 Å